Protein AF-A0A015X946-F1 (afdb_monomer_lite)

Secondary structure (DSSP, 8-state):
-HHHHHHHH-TT--HHHHHHHHHHH-TT--TTTTT--TTGGGSGGG-

Structure (mmCIF, N/CA/C/O backbone):
data_AF-A0A015X946-F1
#
_entry.id   AF-A0A015X946-F1
#
loop_
_atom_site.group_PDB
_atom_site.id
_atom_site.type_symbol
_atom_site.label_atom_id
_atom_site.label_alt_id
_atom_site.label_comp_id
_atom_site.label_asym_id
_atom_site.label_entity_id
_atom_site.label_seq_id
_atom_site.pdbx_PDB_ins_code
_atom_site.Cartn_x
_atom_site.Cartn_y
_atom_site.Cartn_z
_atom_site.occupancy
_atom_site.B_iso_or_equiv
_atom_site.auth_seq_id
_atom_site.auth_comp_id
_atom_site.auth_asym_id
_atom_site.auth_atom_id
_atom_site.pdbx_PDB_model_num
ATOM 1 N N . MET A 1 1 ? 2.309 10.395 -0.021 1.00 73.62 1 MET A N 1
ATOM 2 C CA . MET A 1 1 ? 1.370 11.537 0.109 1.00 73.62 1 MET A CA 1
ATOM 3 C C . MET A 1 1 ? -0.092 11.114 0.008 1.00 73.62 1 MET A C 1
ATOM 5 O O . MET A 1 1 ? -0.852 11.490 0.883 1.00 73.62 1 MET A O 1
ATOM 9 N N . ILE A 1 2 ? -0.508 10.344 -1.008 1.00 88.69 2 ILE A N 1
ATOM 10 C CA . ILE A 1 2 ? -1.932 9.995 -1.168 1.00 88.69 2 ILE A CA 1
ATOM 11 C C . ILE A 1 2 ? -2.495 9.146 -0.019 1.00 88.69 2 ILE A C 1
ATOM 13 O O . ILE A 1 2 ? -3.613 9.404 0.404 1.00 88.69 2 ILE A O 1
ATOM 17 N N . VAL A 1 3 ? -1.710 8.210 0.531 1.00 92.44 3 VAL A N 1
ATOM 18 C CA . VAL A 1 3 ? -2.153 7.366 1.655 1.00 92.44 3 VAL A CA 1
ATOM 19 C C . VAL A 1 3 ? -2.485 8.210 2.885 1.00 92.44 3 VAL A C 1
ATOM 21 O O . VAL A 1 3 ? -3.615 8.166 3.336 1.00 92.44 3 VAL A O 1
ATOM 24 N N . TYR A 1 4 ? -1.590 9.114 3.300 1.00 92.12 4 TYR A N 1
ATOM 25 C CA . TYR A 1 4 ? -1.857 10.061 4.394 1.00 92.12 4 TYR A CA 1
ATOM 26 C C . TYR A 1 4 ? -3.166 10.849 4.244 1.00 92.12 4 TYR A C 1
ATOM 28 O O . TYR A 1 4 ? -3.873 11.076 5.221 1.00 92.12 4 TYR A O 1
ATOM 36 N N . LEU A 1 5 ? -3.484 11.311 3.031 1.00 94.56 5 LEU A N 1
ATOM 37 C CA . LEU A 1 5 ? -4.731 12.042 2.794 1.00 94.56 5 LEU A CA 1
ATOM 38 C C . LEU A 1 5 ? -5.942 11.121 2.941 1.00 94.56 5 LEU A C 1
ATOM 40 O O . LEU A 1 5 ? -6.960 11.518 3.503 1.00 94.56 5 LEU A O 1
ATOM 44 N N . LEU A 1 6 ? -5.828 9.897 2.433 1.00 95.00 6 LEU A N 1
ATOM 45 C CA . LEU A 1 6 ? -6.881 8.905 2.540 1.00 95.00 6 LEU A CA 1
ATOM 46 C C . LEU A 1 6 ? -7.071 8.451 3.990 1.00 95.00 6 LEU A C 1
ATOM 48 O O . LEU A 1 6 ? -8.221 8.341 4.389 1.00 95.00 6 LEU A O 1
ATOM 52 N N . ASP A 1 7 ? -6.014 8.282 4.785 1.00 93.44 7 ASP A N 1
ATOM 53 C CA . ASP A 1 7 ? -6.111 7.946 6.213 1.00 93.44 7 ASP A CA 1
ATOM 54 C C . ASP A 1 7 ? -6.943 8.983 6.982 1.00 93.44 7 ASP 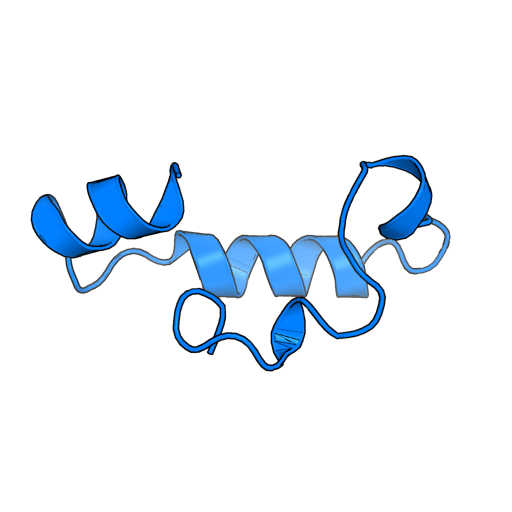A C 1
ATOM 56 O O . ASP A 1 7 ? -7.732 8.634 7.857 1.00 93.44 7 ASP A O 1
ATOM 60 N N . ILE A 1 8 ? -6.808 10.268 6.628 1.00 94.19 8 ILE A N 1
ATOM 61 C CA . ILE A 1 8 ? -7.566 11.366 7.247 1.00 94.19 8 ILE A CA 1
ATOM 62 C C . ILE A 1 8 ? -9.023 11.382 6.763 1.00 94.19 8 ILE A C 1
ATOM 64 O O . ILE A 1 8 ? -9.940 11.577 7.559 1.00 94.19 8 ILE A O 1
ATOM 68 N N . ILE A 1 9 ? -9.250 11.222 5.455 1.00 96.56 9 ILE A N 1
ATOM 69 C CA . ILE A 1 9 ? -10.585 11.357 4.844 1.00 96.56 9 ILE A CA 1
ATOM 70 C C . ILE A 1 9 ? -11.439 10.100 5.068 1.00 96.56 9 ILE A C 1
ATOM 72 O O . ILE A 1 9 ? -12.647 10.188 5.277 1.00 96.56 9 ILE A O 1
ATOM 76 N N . ASN A 1 10 ? -10.823 8.925 4.988 1.00 95.81 10 ASN A N 1
ATOM 77 C CA . ASN A 1 10 ? -11.448 7.619 5.138 1.00 95.81 10 ASN A CA 1
ATOM 78 C C . ASN A 1 10 ? -10.443 6.607 5.730 1.00 95.81 10 ASN A C 1
ATOM 80 O O . ASN A 1 10 ? -9.816 5.865 4.969 1.00 95.81 10 ASN A O 1
ATOM 84 N N . PRO A 1 11 ? -10.366 6.493 7.068 1.00 91.81 11 PRO A N 1
ATOM 85 C CA . PRO A 1 11 ? -9.462 5.559 7.748 1.00 91.81 11 PRO A CA 1
ATOM 86 C C . PRO A 1 11 ? -9.638 4.081 7.353 1.00 91.81 11 PRO A C 1
ATOM 88 O O . PRO A 1 11 ? -8.750 3.271 7.581 1.00 91.81 11 PRO A O 1
ATOM 91 N N . ASN A 1 12 ? -10.785 3.709 6.768 1.00 94.62 12 ASN A N 1
ATOM 92 C CA . ASN A 1 12 ? -11.093 2.338 6.341 1.00 94.62 12 ASN A CA 1
ATOM 93 C C . ASN A 1 12 ? -10.929 2.139 4.825 1.00 94.62 12 ASN A C 1
ATOM 95 O O . ASN A 1 12 ? -11.569 1.269 4.226 1.00 94.62 12 ASN A O 1
ATOM 99 N N . HIS A 1 13 ? -10.142 2.977 4.151 1.00 95.06 13 HIS A N 1
ATOM 100 C CA . HIS A 1 13 ? -9.931 2.827 2.719 1.00 95.06 13 HIS A CA 1
ATOM 101 C C . HIS A 1 13 ? -9.225 1.507 2.382 1.00 95.06 13 HIS A C 1
ATOM 103 O O . HIS A 1 13 ? -8.350 1.025 3.095 1.00 95.06 13 HIS A O 1
ATOM 109 N N . LEU A 1 14 ? -9.503 0.974 1.195 1.00 96.00 14 LEU A N 1
ATOM 110 C CA . LEU A 1 14 ? -8.853 -0.246 0.700 1.00 96.00 14 LEU A CA 1
ATOM 111 C C . LEU A 1 14 ? -7.653 0.046 -0.213 1.00 96.00 14 LEU A C 1
ATOM 113 O O . LEU A 1 14 ? -7.195 -0.846 -0.921 1.00 96.00 14 LEU A O 1
ATOM 117 N N . PHE A 1 15 ? -7.172 1.294 -0.266 1.00 95.50 15 PHE A N 1
ATOM 118 C CA . PHE A 1 15 ? -6.145 1.707 -1.226 1.00 95.50 15 PHE A CA 1
ATOM 119 C C . PHE A 1 15 ? -4.845 0.910 -1.071 1.00 95.50 15 PHE A C 1
ATOM 121 O O . PHE A 1 15 ? -4.395 0.317 -2.048 1.00 95.50 15 PHE A O 1
ATOM 128 N N . VAL A 1 16 ? -4.280 0.849 0.140 1.00 94.38 16 VAL A N 1
ATOM 129 C CA . VAL A 1 16 ? -3.008 0.149 0.403 1.00 94.38 16 VAL A CA 1
ATOM 130 C C . VAL A 1 16 ? -3.124 -1.335 0.057 1.00 94.38 16 VAL A C 1
ATOM 132 O O . VAL A 1 16 ? -2.298 -1.853 -0.692 1.00 94.38 16 VAL A O 1
ATOM 135 N N . THR A 1 17 ? -4.188 -2.001 0.512 1.00 95.50 17 THR A N 1
ATOM 136 C CA . THR A 1 17 ? -4.442 -3.416 0.206 1.00 95.50 17 THR A CA 1
ATOM 137 C C . THR A 1 17 ? -4.551 -3.653 -1.29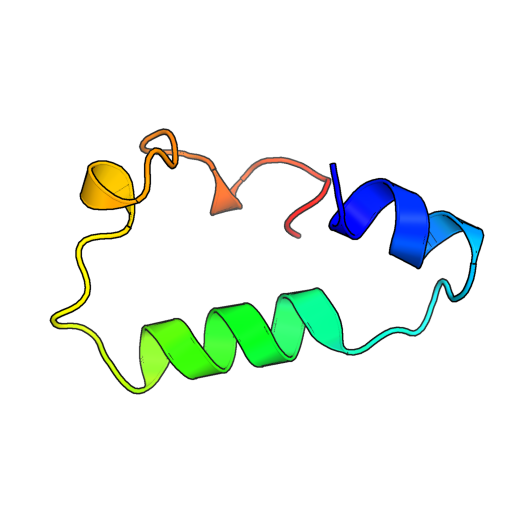7 1.00 95.50 17 THR A C 1
ATOM 139 O O . THR A 1 17 ? -3.821 -4.472 -1.844 1.00 95.50 17 THR A O 1
ATOM 142 N N . ARG A 1 18 ? -5.388 -2.880 -2.002 1.00 96.62 18 ARG A N 1
ATOM 143 C CA . ARG A 1 18 ? -5.580 -3.036 -3.454 1.00 96.62 18 ARG A CA 1
ATOM 144 C C . ARG A 1 18 ? -4.316 -2.720 -4.248 1.00 96.62 18 ARG A C 1
ATOM 146 O O . ARG A 1 18 ? -4.102 -3.317 -5.299 1.00 96.62 18 ARG A O 1
ATOM 153 N N . PHE A 1 19 ? -3.497 -1.786 -3.772 1.00 94.75 19 PHE A N 1
ATOM 154 C CA . PHE A 1 19 ? -2.212 -1.470 -4.384 1.00 94.75 19 PHE A CA 1
ATOM 155 C C . PHE A 1 19 ? -1.226 -2.635 -4.238 1.00 94.75 19 PHE A C 1
ATOM 157 O O . PHE A 1 19 ? -0.659 -3.070 -5.239 1.00 94.75 19 PHE A O 1
ATOM 164 N N . LYS A 1 20 ? -1.088 -3.207 -3.035 1.00 93.88 20 LYS A N 1
ATOM 165 C CA . LYS A 1 20 ? -0.262 -4.404 -2.801 1.00 93.88 20 LYS A CA 1
ATOM 166 C C . LYS A 1 20 ? -0.753 -5.604 -3.615 1.00 93.88 20 LYS A C 1
ATOM 168 O O . LYS A 1 20 ? 0.048 -6.270 -4.264 1.00 93.88 20 LYS A O 1
ATOM 173 N N . ASP A 1 21 ? -2.065 -5.833 -3.664 1.00 96.88 21 ASP A N 1
ATOM 174 C CA . ASP A 1 21 ? -2.665 -6.891 -4.484 1.00 96.88 21 ASP A CA 1
ATOM 175 C C . ASP A 1 21 ? -2.349 -6.710 -5.975 1.00 96.88 21 ASP A C 1
ATOM 177 O O . ASP A 1 21 ? -2.091 -7.682 -6.687 1.00 96.88 21 ASP A O 1
ATOM 181 N N . LEU A 1 22 ? -2.341 -5.465 -6.460 1.00 95.94 22 LEU A N 1
ATOM 182 C CA . LEU A 1 22 ? -1.998 -5.154 -7.843 1.00 95.94 22 LEU A CA 1
ATOM 183 C C . LEU A 1 22 ? -0.532 -5.481 -8.147 1.00 95.94 22 LEU A C 1
ATOM 185 O O . LEU A 1 22 ? -0.254 -6.089 -9.178 1.00 95.94 22 LEU A O 1
ATOM 189 N N . LEU A 1 23 ? 0.390 -5.119 -7.255 1.00 95.00 23 LEU A N 1
ATOM 190 C CA . LEU A 1 23 ? 1.809 -5.452 -7.406 1.00 95.00 23 LEU A CA 1
ATOM 191 C C . LEU A 1 23 ? 2.035 -6.968 -7.373 1.00 95.00 23 LEU A C 1
ATOM 193 O O . LEU A 1 23 ? 2.725 -7.502 -8.239 1.00 95.00 23 LEU A O 1
ATOM 197 N N . ASN A 1 24 ? 1.369 -7.675 -6.457 1.00 95.38 24 ASN A N 1
ATOM 198 C CA . ASN A 1 24 ? 1.412 -9.137 -6.385 1.00 95.38 24 ASN A CA 1
ATOM 199 C C . ASN A 1 24 ? 0.869 -9.801 -7.657 1.00 95.38 24 ASN A C 1
ATOM 201 O O . ASN A 1 24 ? 1.374 -10.838 -8.088 1.00 95.38 24 ASN A O 1
ATOM 205 N N . ARG A 1 25 ? -0.146 -9.202 -8.289 1.00 97.88 25 ARG A N 1
ATOM 206 C CA . ARG A 1 25 ? -0.701 -9.685 -9.559 1.00 97.88 25 ARG A CA 1
ATOM 207 C C . ARG A 1 25 ? 0.247 -9.476 -10.745 1.00 97.88 25 ARG A C 1
ATOM 209 O O . ARG A 1 25 ? 0.157 -10.224 -11.718 1.00 97.88 25 ARG A O 1
ATOM 216 N N . TYR A 1 26 ? 1.138 -8.490 -10.676 1.00 96.50 26 TYR A N 1
ATOM 217 C CA . TYR A 1 26 ? 2.068 -8.132 -11.748 1.00 96.50 26 TYR A CA 1
ATOM 218 C C . TYR A 1 26 ? 3.518 -8.084 -11.234 1.00 96.50 26 TYR A C 1
ATOM 220 O O . TYR A 1 26 ? 4.119 -7.009 -11.187 1.00 96.50 26 TYR A O 1
ATOM 228 N N . PRO A 1 27 ? 4.128 -9.243 -10.910 1.00 94.00 27 PRO A N 1
ATOM 229 C CA . PRO A 1 27 ? 5.455 -9.307 -10.286 1.00 94.00 27 PRO A CA 1
ATOM 2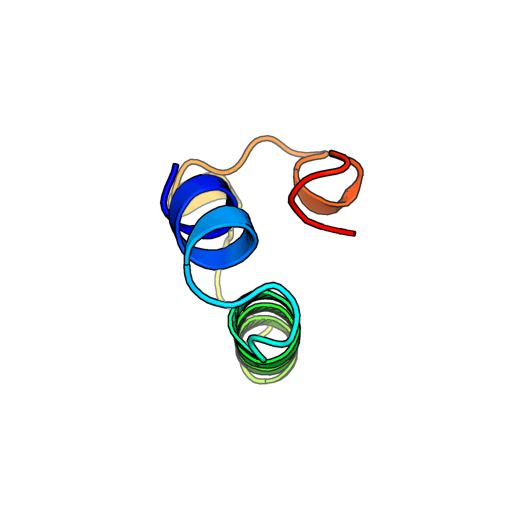30 C C . PRO A 1 27 ? 6.598 -8.809 -11.188 1.00 94.00 27 PRO A C 1
ATOM 232 O O . PRO A 1 27 ? 7.718 -8.629 -10.726 1.00 94.00 27 PRO A O 1
ATOM 235 N N . SER A 1 28 ? 6.338 -8.589 -12.480 1.00 94.88 28 SER A N 1
ATOM 236 C CA . SER A 1 28 ? 7.297 -8.009 -13.427 1.00 94.88 28 SER A CA 1
ATOM 237 C C . SER A 1 28 ? 7.457 -6.489 -13.295 1.00 94.88 28 SER A C 1
ATOM 239 O O . SER A 1 28 ? 8.333 -5.917 -13.939 1.00 94.88 28 SER A O 1
ATOM 241 N N . ILE A 1 29 ? 6.592 -5.817 -12.529 1.00 92.81 29 ILE A N 1
ATOM 242 C CA . ILE A 1 29 ? 6.674 -4.373 -12.288 1.00 92.81 29 ILE A CA 1
ATOM 243 C C . ILE A 1 29 ? 7.833 -4.104 -11.316 1.00 92.81 29 ILE A C 1
ATOM 245 O O . ILE A 1 29 ? 7.789 -4.525 -10.162 1.00 92.81 29 ILE A O 1
ATOM 249 N N . ASP A 1 30 ? 8.850 -3.354 -11.750 1.00 92.12 30 ASP A N 1
ATOM 250 C CA . ASP A 1 30 ? 9.903 -2.876 -10.845 1.00 92.12 30 ASP A CA 1
ATOM 251 C C . ASP A 1 30 ? 9.420 -1.640 -10.073 1.00 92.12 30 ASP A C 1
ATOM 253 O O . ASP A 1 30 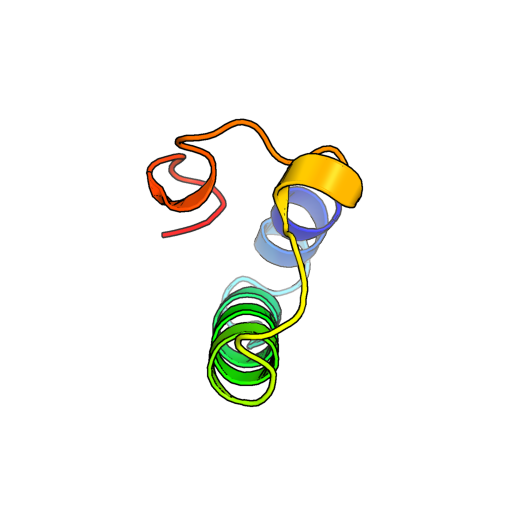? 9.382 -0.522 -10.594 1.00 92.12 30 ASP A O 1
ATOM 257 N N . VAL A 1 31 ? 9.074 -1.832 -8.800 1.00 92.50 31 VAL A N 1
ATOM 258 C CA . VAL A 1 31 ? 8.656 -0.746 -7.898 1.00 92.50 31 VAL A CA 1
ATOM 259 C C . VAL A 1 31 ? 9.739 0.317 -7.703 1.00 92.50 31 VAL A C 1
ATOM 261 O O . VAL A 1 31 ? 9.420 1.489 -7.513 1.00 92.50 31 VAL A O 1
ATOM 264 N N . ARG A 1 32 ? 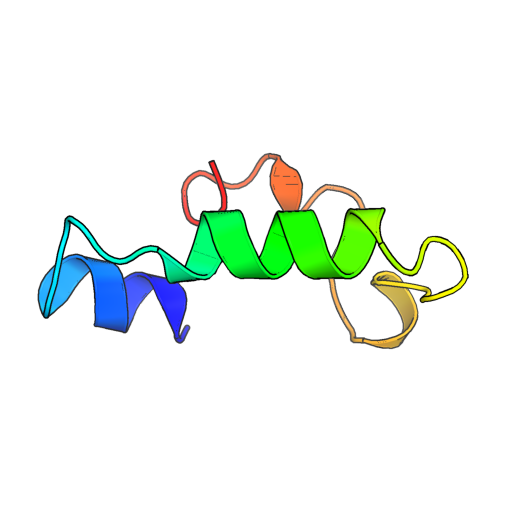11.023 -0.032 -7.837 1.00 92.44 32 ARG A N 1
ATOM 265 C CA . ARG A 1 32 ? 12.118 0.943 -7.727 1.00 92.44 32 ARG A CA 1
ATOM 266 C C . ARG A 1 32 ? 12.154 1.870 -8.934 1.00 92.44 32 ARG A C 1
ATOM 268 O O . ARG A 1 32 ? 12.439 3.053 -8.780 1.00 92.44 32 ARG A O 1
ATOM 275 N N . ALA A 1 33 ? 11.802 1.366 -10.119 1.00 92.88 33 ALA A N 1
ATOM 276 C CA . ALA A 1 33 ? 11.676 2.184 -11.325 1.00 92.88 33 ALA A CA 1
ATOM 277 C C . ALA A 1 33 ? 10.510 3.186 -11.232 1.00 92.88 33 ALA A C 1
ATOM 279 O O . ALA A 1 33 ? 10.544 4.229 -11.878 1.00 92.88 33 ALA A O 1
ATOM 280 N N . MET A 1 34 ? 9.510 2.909 -10.386 1.00 91.44 34 MET A N 1
ATOM 281 C CA . MET A 1 34 ? 8.442 3.858 -10.044 1.00 91.44 34 MET A CA 1
ATOM 282 C C . MET A 1 34 ? 8.865 4.901 -8.993 1.00 91.44 34 MET A C 1
ATOM 284 O O . MET A 1 34 ? 8.080 5.790 -8.669 1.00 91.44 34 MET A O 1
ATOM 288 N N . GLY A 1 35 ? 10.088 4.810 -8.459 1.00 91.56 35 GLY A N 1
ATOM 289 C CA . GLY A 1 35 ? 10.631 5.741 -7.469 1.00 91.56 35 GLY A CA 1
ATOM 290 C C . GLY A 1 35 ? 10.419 5.330 -6.010 1.00 91.56 35 GLY A C 1
ATOM 291 O O . GLY A 1 35 ? 10.673 6.141 -5.121 1.00 91.56 35 GLY A O 1
ATOM 292 N N . PHE A 1 36 ? 9.974 4.098 -5.735 1.00 93.00 36 PHE A N 1
ATOM 293 C CA . PHE A 1 36 ? 9.869 3.612 -4.358 1.00 93.00 36 PHE A 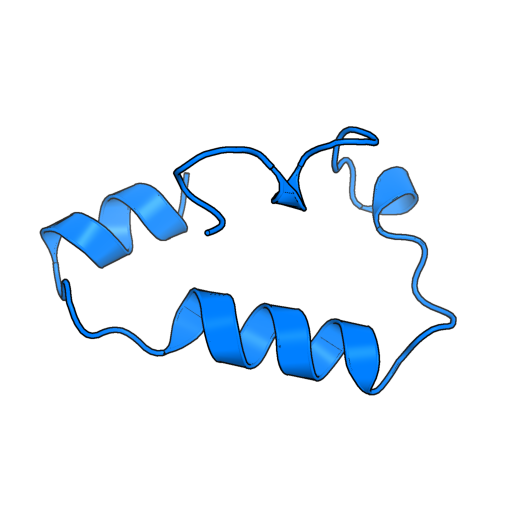CA 1
ATOM 294 C C . PHE A 1 36 ? 11.255 3.247 -3.792 1.00 93.00 36 PHE A C 1
ATOM 296 O O . PHE A 1 36 ? 12.043 2.588 -4.482 1.00 93.00 36 PHE A O 1
ATOM 303 N N . PRO A 1 37 ? 11.572 3.627 -2.538 1.00 93.00 37 PRO A N 1
ATOM 304 C CA . PRO A 1 37 ? 12.781 3.161 -1.861 1.00 93.00 37 PRO A CA 1
ATOM 305 C C . PRO A 1 37 ? 12.717 1.649 -1.605 1.00 93.00 37 PRO A C 1
ATOM 307 O O . PRO A 1 37 ? 11.641 1.070 -1.534 1.00 93.00 37 PRO A O 1
ATOM 310 N N . ALA A 1 38 ? 13.862 0.982 -1.429 1.00 90.50 38 ALA A N 1
ATOM 311 C CA . ALA A 1 38 ? 13.920 -0.483 -1.309 1.00 90.50 38 ALA A CA 1
ATOM 312 C C . ALA A 1 38 ? 13.109 -1.065 -0.129 1.00 90.50 38 ALA A C 1
ATOM 314 O O . ALA A 1 38 ? 12.728 -2.229 -0.160 1.00 90.50 38 ALA A O 1
ATOM 315 N N . ASN A 1 39 ? 12.847 -0.265 0.902 1.00 90.44 39 ASN A N 1
ATOM 316 C CA . ASN A 1 39 ? 12.170 -0.645 2.140 1.00 90.44 39 ASN A CA 1
ATOM 317 C C . ASN A 1 39 ? 10.813 0.056 2.330 1.00 90.44 39 ASN A C 1
ATOM 319 O O . ASN A 1 39 ? 10.333 0.126 3.459 1.00 90.44 39 ASN A O 1
ATOM 323 N N . TRP A 1 40 ? 10.212 0.572 1.254 1.00 91.44 40 TRP A N 1
ATOM 324 C CA . TRP A 1 40 ? 8.967 1.345 1.308 1.00 91.44 40 TRP A CA 1
ATOM 325 C C . TRP A 1 40 ? 7.820 0.610 2.025 1.00 91.44 40 TRP A C 1
ATOM 327 O O . TRP A 1 40 ? 7.082 1.223 2.787 1.00 91.44 40 TRP A O 1
ATOM 337 N N . GLU A 1 41 ? 7.707 -0.713 1.861 1.00 91.19 41 GLU A N 1
ATOM 338 C CA . GLU A 1 41 ? 6.658 -1.533 2.498 1.00 91.19 41 GLU A CA 1
ATOM 339 C C . GLU A 1 41 ? 6.740 -1.564 4.031 1.00 91.19 41 GLU A C 1
ATOM 341 O O . GLU A 1 41 ? 5.752 -1.871 4.695 1.00 91.19 41 GLU A O 1
ATOM 346 N N . ASN A 1 42 ? 7.908 -1.248 4.599 1.00 91.19 42 ASN A N 1
ATOM 347 C CA . ASN A 1 42 ? 8.123 -1.225 6.045 1.00 91.19 42 ASN A CA 1
ATOM 348 C C . ASN A 1 42 ? 7.764 0.124 6.681 1.00 91.19 42 ASN A C 1
ATOM 350 O O . ASN A 1 42 ? 7.763 0.226 7.911 1.00 91.19 42 ASN A O 1
ATOM 354 N N . GLU A 1 43 ? 7.500 1.155 5.878 1.00 91.19 43 GLU A N 1
ATOM 355 C CA . GLU A 1 43 ? 7.045 2.446 6.387 1.00 91.19 43 GLU A CA 1
ATOM 356 C C . GLU A 1 43 ? 5.618 2.313 6.929 1.00 91.19 43 GLU A C 1
ATOM 358 O O . GLU A 1 43 ? 4.781 1.626 6.346 1.00 91.19 43 GLU A O 1
ATOM 363 N N . ASP A 1 44 ? 5.318 2.994 8.036 1.00 88.75 44 ASP A N 1
ATOM 364 C CA . ASP A 1 44 ? 4.029 2.846 8.726 1.00 88.75 44 ASP A CA 1
ATOM 365 C C . ASP A 1 44 ? 2.827 3.239 7.856 1.00 88.75 44 ASP A C 1
ATOM 367 O O . ASP A 1 44 ? 1.749 2.687 8.025 1.00 88.75 44 ASP A O 1
ATOM 371 N N . ILE A 1 45 ? 3.023 4.122 6.874 1.00 89.38 45 ILE A N 1
ATOM 372 C CA . ILE A 1 45 ? 1.985 4.511 5.906 1.00 89.38 45 ILE A CA 1
ATOM 373 C C . ILE A 1 45 ? 1.620 3.411 4.908 1.00 89.38 45 ILE A C 1
ATOM 375 O O . ILE A 1 45 ? 0.631 3.536 4.196 1.00 89.38 45 ILE A O 1
ATOM 379 N N . TRP A 1 46 ? 2.443 2.374 4.782 1.00 89.31 46 TRP A N 1
ATOM 380 C CA . TRP A 1 46 ? 2.215 1.270 3.857 1.00 89.31 46 TRP A CA 1
ATOM 381 C C . TRP A 1 46 ? 1.910 -0.035 4.580 1.00 89.31 46 TRP A C 1
ATOM 383 O O . TRP A 1 46 ? 1.666 -1.022 3.890 1.00 89.31 46 TRP A O 1
ATOM 393 N N . LYS A 1 47 ? 1.923 -0.074 5.916 1.00 80.12 47 LYS A N 1
ATOM 394 C CA . LYS A 1 47 ? 1.515 -1.251 6.694 1.00 80.12 47 LYS A CA 1
ATOM 395 C C . LYS A 1 47 ? 0.006 -1.424 6.628 1.00 80.12 47 LYS A C 1
ATOM 397 O O . LYS A 1 47 ? -0.393 -2.528 6.188 1.00 80.12 47 LYS A O 1
#

pLDDT: mean 92.69, std 4.08, range [73.62, 97.88]

Radius of gyration: 11.36 Å; chains: 1; bounding box: 25×22×22 Å

Foldseek 3Di:
DVLVVCCVVPVPDCVLVVVVVVCVVPVVDDVVVVVADPCNCVDPSND

Organism: NCBI:txid1339327

Sequence (47 aa):
MIVYLLDIINPNHLFVTRFKDLLNRYPSIDVRAMGFPANWENEDIWK